Protein AF-A0A7V7C3T6-F1 (afdb_monomer)

Nearest PDB structures (foldseek):
  3c6f-assembly1_C  TM=5.819E-01  e=2.185E-06  Bacillus subtilis

Radius of gyration: 21.13 Å; Cα contacts (8 Å, |Δi|>4): 123; chains: 1; bounding box: 40×40×58 Å

Sequence (118 aa):
LSEVRFAILEANGEISVFKKSEFPSEAP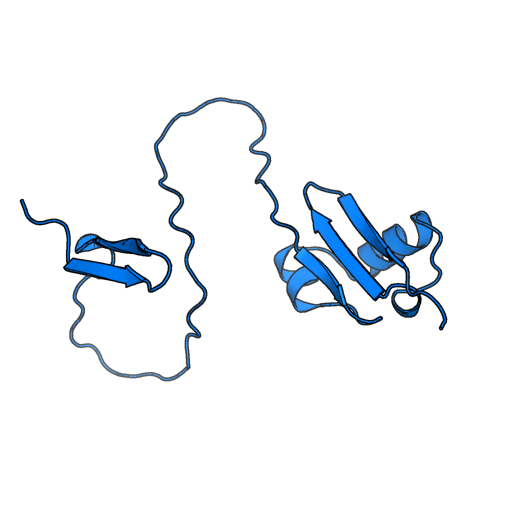SKSNSASKTISPVTNTRTSQLKEQGQDKQEIFPFPLVVSGKINKRNLKILNLTEDWLLKEIRKAGYQSEKDIYYANYENGKLFIVETCDI

Mean predicted aligned error: 16.28 Å

Secondary structure (DSSP, 8-state):
---EEEEEE-TTS-EEEEEGGGS-----------------------------S--------EEEEETTEE-HHHHHHTT--HHHHHHHHHHTT-SSGGGEEEEEEETTEEEEEEPPP-

Foldseek 3Di:
DDQFPDWDQDPVRDIDTDGPVVDDDDDDDDDDDDDDPDDDDDPDDPDDDDDDDDPLPFPDWQKQAAQLDGDVVSCVVVVHDPVNVCVLCVVVPHNGSNQFNTWTDTSNDIDTDGDDDD

Solvent-accessible surface area (backbone atoms only — not comparable to full-atom values): 7866 Å² total; per-residue (Å²): 134,86,55,69,68,46,73,46,79,44,98,88,74,50,75,51,75,43,47,49,81,82,55,76,88,82,86,86,83,82,87,84,91,76,90,78,77,88,69,89,79,79,86,74,80,88,72,92,72,94,73,94,70,82,86,72,69,83,45,70,74,40,60,41,30,53,74,33,38,74,36,65,68,50,30,57,75,68,72,47,53,72,68,58,52,54,52,54,41,43,75,73,73,38,92,52,63,66,59,26,35,33,25,33,39,36,79,92,41,82,47,79,41,72,51,76,89,128

Structure (mmCIF, N/CA/C/O backbone):
data_AF-A0A7V7C3T6-F1
#
_entry.id   AF-A0A7V7C3T6-F1
#
loop_
_atom_site.group_PDB
_atom_site.id
_atom_site.type_symbol
_atom_site.label_atom_id
_atom_site.label_alt_id
_atom_site.label_comp_id
_atom_site.label_asym_id
_atom_site.label_entity_id
_atom_site.label_seq_id
_atom_site.pdbx_PDB_ins_code
_atom_site.Cartn_x
_atom_site.Cartn_y
_atom_site.Cartn_z
_atom_site.occupancy
_atom_site.B_iso_or_equiv
_atom_site.auth_seq_id
_atom_site.auth_comp_id
_atom_site.auth_asym_id
_atom_site.auth_atom_id
_atom_site.pdbx_PDB_model_num
ATOM 1 N N . LEU A 1 1 ? 0.922 32.200 34.092 1.00 45.66 1 LEU A N 1
ATOM 2 C CA . LEU A 1 1 ? 0.528 30.823 34.463 1.00 45.66 1 LEU A CA 1
ATOM 3 C C . LEU A 1 1 ? 1.312 29.854 33.593 1.00 45.66 1 LEU A C 1
ATOM 5 O O . LEU A 1 1 ? 1.288 29.982 32.377 1.00 45.66 1 LEU A O 1
ATOM 9 N N . SER A 1 2 ? 2.083 28.984 34.238 1.00 60.88 2 SER A N 1
ATOM 10 C CA . SER A 1 2 ? 3.083 28.091 33.649 1.00 60.88 2 SER A CA 1
ATOM 11 C C . SER A 1 2 ? 2.412 26.817 33.125 1.00 60.88 2 SER A C 1
ATOM 13 O O . SER A 1 2 ? 2.204 25.863 33.871 1.00 60.88 2 SER A O 1
ATOM 15 N N . GLU A 1 3 ? 2.014 26.823 31.853 1.00 67.25 3 GLU A N 1
ATOM 16 C CA . GLU A 1 3 ? 1.319 25.692 31.209 1.00 67.25 3 GLU A CA 1
ATOM 17 C C . GLU A 1 3 ? 2.272 24.648 30.606 1.00 67.25 3 GLU A C 1
ATOM 19 O O . GLU A 1 3 ? 1.850 23.556 30.216 1.00 67.25 3 GLU A O 1
ATOM 24 N N . VAL A 1 4 ? 3.564 24.971 30.552 1.00 77.88 4 VAL A N 1
ATOM 25 C CA . VAL A 1 4 ? 4.608 24.098 30.018 1.00 77.88 4 VAL A CA 1
ATOM 26 C C . VAL A 1 4 ? 5.106 23.179 31.122 1.00 77.88 4 VAL A C 1
ATOM 28 O O . VAL A 1 4 ? 5.550 23.644 32.172 1.00 77.88 4 VAL A O 1
ATOM 31 N N . ARG A 1 5 ? 5.029 21.868 30.882 1.00 78.56 5 ARG A N 1
ATOM 32 C CA . ARG A 1 5 ? 5.622 20.866 31.773 1.00 78.56 5 ARG A CA 1
ATOM 33 C C . ARG A 1 5 ? 7.021 20.489 31.302 1.00 78.56 5 ARG A C 1
ATOM 35 O O . ARG A 1 5 ? 7.929 20.426 32.123 1.00 78.56 5 ARG A O 1
ATOM 42 N N . PHE A 1 6 ? 7.181 20.279 29.996 1.00 81.38 6 PHE A N 1
ATOM 43 C CA . PHE A 1 6 ? 8.463 19.971 29.371 1.00 81.38 6 PHE A CA 1
ATOM 44 C C . PHE A 1 6 ? 8.608 20.722 28.049 1.00 81.38 6 PHE A C 1
ATOM 46 O O . PHE A 1 6 ? 7.629 20.918 27.328 1.00 81.38 6 PHE A O 1
ATOM 53 N N . ALA A 1 7 ? 9.838 21.103 27.731 1.00 86.19 7 ALA A N 1
ATOM 54 C CA . ALA A 1 7 ? 10.241 21.552 26.409 1.00 86.19 7 ALA A CA 1
ATOM 55 C C . ALA A 1 7 ? 11.533 20.814 26.045 1.00 86.19 7 ALA A C 1
ATOM 57 O O . ALA A 1 7 ? 12.453 20.753 26.862 1.00 86.19 7 ALA A O 1
ATOM 58 N N . ILE A 1 8 ? 11.573 20.217 24.858 1.00 90.19 8 ILE A N 1
ATOM 59 C CA . ILE A 1 8 ? 12.717 19.468 24.336 1.00 90.19 8 ILE A CA 1
ATOM 60 C C . ILE A 1 8 ? 13.249 20.238 23.134 1.00 90.19 8 ILE A C 1
ATOM 62 O O . ILE A 1 8 ? 12.486 20.512 22.216 1.00 90.19 8 ILE A O 1
ATOM 66 N N . LEU A 1 9 ? 14.535 20.589 23.154 1.00 91.56 9 LEU A N 1
ATOM 67 C CA . LEU A 1 9 ? 15.242 21.137 21.999 1.00 91.56 9 LEU A CA 1
ATOM 68 C C . LEU A 1 9 ? 15.946 19.988 21.276 1.00 91.56 9 LEU A C 1
ATOM 70 O O . LEU A 1 9 ? 16.763 19.285 21.874 1.00 91.56 9 LEU A O 1
ATOM 74 N N . GLU A 1 10 ? 15.611 19.793 20.010 1.00 88.25 10 GLU A N 1
ATOM 75 C CA . GLU A 1 10 ? 16.170 18.745 19.166 1.00 88.25 10 GLU A CA 1
ATOM 76 C C . GLU A 1 10 ? 17.455 19.225 18.471 1.00 88.25 10 GLU A C 1
ATOM 78 O O . GLU A 1 10 ? 17.704 20.421 18.319 1.00 88.25 10 GLU A O 1
ATOM 83 N N . ALA A 1 11 ? 18.312 18.288 18.049 1.00 84.44 11 ALA A N 1
ATOM 84 C CA . ALA A 1 11 ? 19.614 18.611 17.450 1.00 84.44 11 ALA A CA 1
ATOM 85 C C . ALA A 1 11 ? 19.505 19.348 16.099 1.00 84.44 11 ALA A C 1
ATOM 87 O O . ALA A 1 11 ? 20.463 19.982 15.663 1.00 84.44 11 ALA A O 1
ATOM 88 N N . ASN A 1 12 ? 18.339 19.279 15.452 1.00 81.94 12 ASN A N 1
ATOM 89 C CA . ASN A 1 12 ? 18.005 20.029 14.240 1.00 81.94 12 ASN A CA 1
ATOM 90 C C . ASN A 1 12 ? 17.573 21.486 14.524 1.00 81.94 12 ASN A C 1
ATOM 92 O O . ASN A 1 12 ? 17.328 22.235 13.581 1.00 81.94 12 ASN A O 1
ATOM 96 N N . GLY A 1 13 ? 17.491 21.895 15.796 1.00 87.19 13 GLY A N 1
ATOM 97 C CA . GLY A 1 13 ? 17.090 23.239 16.216 1.00 87.19 13 GLY A CA 1
ATOM 98 C C . GLY A 1 13 ? 15.587 23.426 16.448 1.00 87.19 13 GLY A C 1
ATOM 99 O O . GLY A 1 13 ? 15.169 24.540 16.766 1.00 87.19 13 GLY A O 1
ATOM 100 N N . GLU A 1 14 ? 14.772 22.377 16.319 1.00 91.25 14 GLU A N 1
ATOM 101 C CA . GLU A 1 14 ? 13.333 22.428 16.597 1.00 91.25 14 GLU A CA 1
ATOM 102 C C . GLU A 1 14 ? 13.032 22.270 18.094 1.00 91.25 14 GLU A C 1
ATOM 104 O O . GLU A 1 14 ? 13.790 21.643 18.836 1.00 91.25 14 GLU A O 1
ATOM 109 N N . ILE A 1 15 ? 11.910 22.838 18.552 1.00 87.81 15 ILE A N 1
ATOM 110 C CA . ILE A 1 15 ? 11.471 22.740 19.948 1.00 87.81 15 ILE A CA 1
ATOM 111 C C . ILE A 1 15 ? 10.103 22.060 20.068 1.00 87.81 15 ILE A C 1
ATOM 113 O O . ILE A 1 15 ? 9.094 22.542 19.555 1.00 87.81 15 ILE A O 1
ATOM 117 N N . SER A 1 16 ? 10.066 20.962 20.8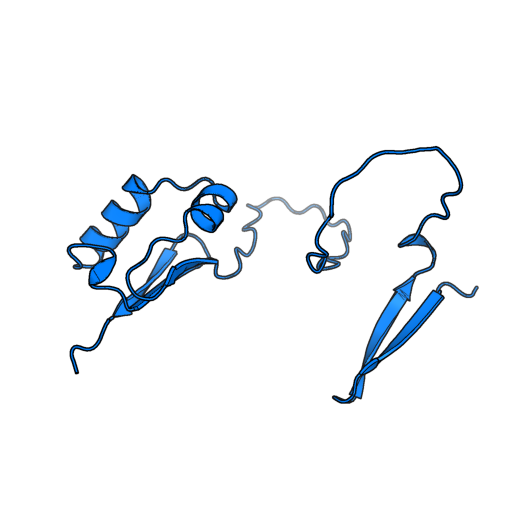18 1.00 84.50 16 SER A N 1
ATOM 118 C CA . SER A 1 16 ? 8.863 20.189 21.131 1.00 84.50 16 SER A CA 1
ATOM 119 C C . SER A 1 16 ? 8.365 20.545 22.537 1.00 84.50 16 SER A C 1
ATOM 121 O O . SER A 1 16 ? 9.084 20.365 23.521 1.00 84.50 16 SER A O 1
ATOM 123 N N . VAL A 1 17 ? 7.138 21.069 22.660 1.00 83.56 17 VAL A N 1
ATOM 124 C CA . VAL A 1 17 ? 6.568 21.560 23.933 1.00 83.56 17 VAL A CA 1
ATOM 125 C C . VAL A 1 17 ? 5.394 20.694 24.376 1.00 83.56 17 VAL A C 1
ATOM 127 O O . VAL A 1 17 ? 4.398 20.587 23.667 1.00 83.56 17 VAL A O 1
ATOM 130 N N . PHE A 1 18 ? 5.478 20.159 25.592 1.00 81.75 18 PHE A N 1
ATOM 131 C CA . PHE A 1 18 ? 4.457 19.306 26.195 1.00 81.75 18 PHE A CA 1
ATOM 132 C C . PHE A 1 18 ? 3.746 20.034 27.334 1.00 81.75 18 PHE A C 1
ATOM 134 O O . PHE A 1 18 ? 4.373 20.510 28.297 1.00 81.75 18 PHE A O 1
ATOM 141 N N . LYS A 1 19 ? 2.418 20.117 27.244 1.00 82.94 19 LYS A N 1
ATOM 142 C CA . LYS A 1 19 ? 1.609 20.849 28.225 1.00 82.94 19 LYS A CA 1
ATOM 143 C C . LYS A 1 19 ? 1.276 19.988 29.433 1.00 82.94 19 LYS A C 1
ATOM 145 O O . LYS A 1 19 ? 1.090 18.778 29.338 1.00 82.94 19 LYS A O 1
ATOM 150 N N . LYS A 1 20 ? 1.125 20.622 30.597 1.00 75.12 20 LYS A N 1
ATOM 151 C CA . LYS A 1 20 ? 0.784 19.914 31.845 1.00 75.12 20 LYS A CA 1
ATOM 152 C C . LYS A 1 20 ? -0.529 19.113 31.750 1.00 75.12 20 LYS A C 1
ATOM 154 O O . LYS A 1 20 ? -0.623 18.062 32.373 1.00 75.12 20 LYS A O 1
ATOM 159 N N . SER A 1 21 ? -1.506 19.571 30.964 1.00 72.19 21 SER A N 1
ATOM 160 C CA . SER A 1 21 ? -2.802 18.903 30.759 1.00 72.19 21 SER A CA 1
ATOM 161 C C . SER A 1 21 ? -2.734 17.619 29.930 1.00 72.19 21 SER A C 1
ATOM 163 O O . SER A 1 21 ? -3.640 16.800 30.021 1.00 72.19 21 SER A O 1
ATOM 165 N N . GLU A 1 22 ? -1.682 17.429 29.130 1.00 67.44 22 GLU A N 1
ATOM 166 C CA . GLU A 1 22 ? -1.507 16.227 28.297 1.00 67.44 22 GLU A CA 1
ATOM 167 C C . GLU A 1 22 ? -1.137 14.994 29.136 1.00 67.44 22 GLU A C 1
ATOM 169 O O . GLU A 1 22 ? -1.209 13.866 28.660 1.00 67.44 22 GLU A O 1
ATOM 174 N N . PHE A 1 23 ? -0.788 15.203 30.409 1.00 65.44 23 PHE A N 1
ATOM 175 C CA . PHE A 1 23 ? -0.401 14.159 31.350 1.00 65.44 23 PHE A CA 1
ATOM 176 C C . PHE A 1 23 ? -1.172 14.328 32.666 1.00 65.44 23 PHE A C 1
ATOM 178 O O . PHE A 1 23 ? -0.608 14.857 33.635 1.00 65.44 23 PHE A O 1
ATOM 185 N N . PRO A 1 24 ? -2.452 13.914 32.727 1.00 53.62 24 PRO A N 1
ATOM 186 C CA . PRO A 1 24 ? 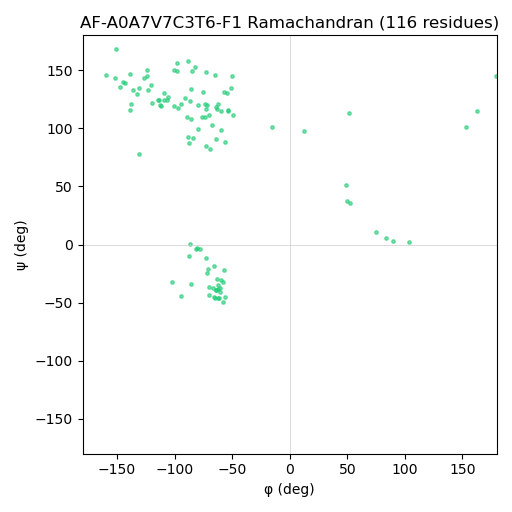-3.171 13.848 33.992 1.00 53.62 24 PRO A CA 1
ATOM 187 C C . PRO A 1 24 ? -2.405 12.941 34.969 1.00 53.62 24 PRO A C 1
ATOM 189 O O . PRO A 1 24 ? -1.932 11.863 34.617 1.00 53.62 24 PRO A O 1
ATOM 192 N N . SER A 1 25 ? -2.200 13.427 36.192 1.00 54.75 25 SER A N 1
ATOM 193 C CA . SER A 1 25 ? -1.469 12.717 37.239 1.00 54.75 25 SER A CA 1
ATOM 194 C C . SER A 1 25 ? -2.315 11.570 37.789 1.00 54.75 25 SER A C 1
ATOM 196 O O . SER A 1 25 ? -3.278 11.825 38.509 1.00 54.75 25 SER A O 1
ATOM 198 N N . GLU A 1 26 ? -1.944 10.325 37.503 1.00 55.19 26 GLU A N 1
ATOM 199 C CA . GLU A 1 26 ? -2.504 9.147 38.170 1.00 55.19 26 GLU A CA 1
ATOM 200 C C . GLU A 1 26 ? -1.499 8.558 39.167 1.00 55.1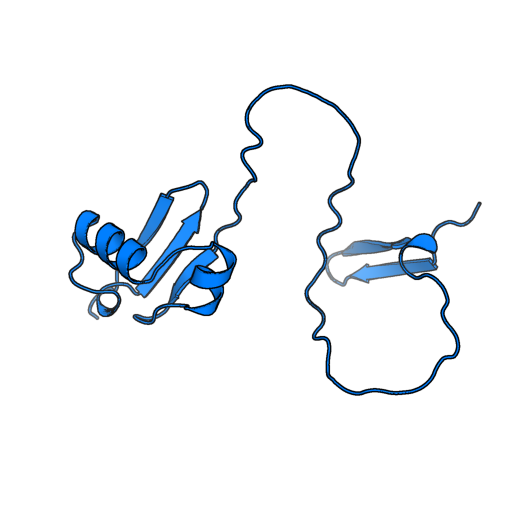9 26 GLU A C 1
ATOM 202 O O . GLU A 1 26 ? -0.368 8.238 38.801 1.00 55.19 26 GLU A O 1
ATOM 207 N N . ALA A 1 27 ? -1.930 8.368 40.418 1.00 51.06 27 ALA A N 1
ATOM 208 C CA . ALA A 1 27 ? -1.443 7.300 41.292 1.00 51.06 27 ALA A CA 1
ATOM 209 C C . ALA A 1 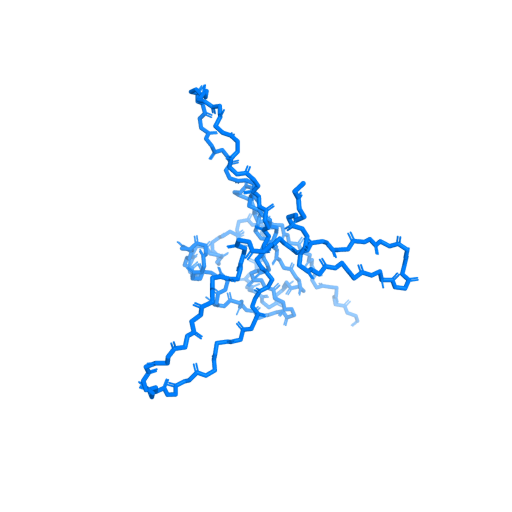27 ? -2.452 7.026 42.432 1.00 51.06 27 ALA A C 1
ATOM 211 O O . ALA A 1 27 ? -3.002 7.988 42.970 1.00 51.06 27 ALA A O 1
ATOM 212 N N . PRO A 1 28 ? -2.622 5.777 42.918 1.00 48.22 28 PRO A N 1
ATOM 213 C CA . PRO A 1 28 ? -2.346 4.486 42.286 1.00 48.22 28 PRO A CA 1
ATOM 214 C C . PRO A 1 28 ? -3.597 3.579 42.259 1.00 48.22 28 PRO A C 1
ATOM 216 O O . PRO A 1 28 ? -4.378 3.524 43.208 1.00 48.22 28 PRO A O 1
ATOM 219 N N . SER A 1 29 ? -3.767 2.774 41.213 1.00 42.00 29 SER A N 1
ATOM 220 C CA . SER A 1 29 ? -4.606 1.571 41.275 1.00 42.00 29 SER A CA 1
ATOM 221 C C . SER A 1 29 ? -3.980 0.460 40.439 1.00 42.00 29 SER A C 1
ATOM 223 O O . SER A 1 29 ? -3.342 0.691 39.419 1.00 42.00 29 SER A O 1
ATOM 225 N N . LYS A 1 30 ? -4.048 -0.739 41.002 1.00 42.09 30 LYS A N 1
ATOM 226 C CA . LYS A 1 30 ? -3.171 -1.887 40.775 1.00 42.09 30 LYS A CA 1
ATOM 227 C C . LYS A 1 30 ? -3.403 -2.566 39.413 1.00 42.09 30 LYS A C 1
ATOM 229 O O . LYS A 1 30 ? -4.535 -2.654 38.963 1.00 42.09 30 LYS A O 1
ATOM 234 N N . SER A 1 31 ? -2.314 -3.127 38.866 1.00 39.34 31 SER A N 1
ATOM 235 C CA . SER A 1 31 ? -2.224 -4.335 38.015 1.00 39.34 31 SER A CA 1
ATOM 236 C C . SER A 1 31 ? -3.129 -4.446 36.773 1.00 39.34 31 SER A C 1
ATOM 238 O O . SER A 1 31 ? -4.320 -4.709 36.898 1.00 39.34 31 SER A O 1
ATOM 240 N N . ASN A 1 32 ? -2.540 -4.419 35.567 1.00 39.84 32 ASN A N 1
ATOM 241 C CA . ASN A 1 32 ? -2.321 -5.624 34.741 1.00 39.84 32 ASN A CA 1
ATOM 242 C C . ASN A 1 32 ? -1.652 -5.309 33.386 1.00 39.84 32 ASN A C 1
ATOM 244 O O . ASN A 1 32 ? -1.865 -4.270 32.770 1.00 39.84 32 ASN A O 1
ATOM 248 N N . SER A 1 33 ? -0.813 -6.256 32.975 1.00 43.50 33 SER A N 1
ATOM 249 C CA . SER A 1 33 ? 0.073 -6.329 31.814 1.00 43.50 33 SER A CA 1
ATOM 250 C C . SER A 1 33 ? -0.558 -6.023 30.450 1.00 43.50 33 SER A C 1
ATOM 252 O O . SER A 1 33 ? -1.578 -6.608 30.106 1.00 43.50 33 SER A O 1
ATOM 254 N N . ALA A 1 34 ? 0.129 -5.217 29.632 1.00 38.94 34 ALA A N 1
ATOM 255 C CA . ALA A 1 34 ? 0.590 -5.559 28.275 1.00 38.94 34 ALA A CA 1
ATOM 256 C C . ALA A 1 34 ? 0.952 -4.277 27.504 1.00 38.94 34 ALA A C 1
ATOM 258 O O . ALA A 1 34 ? 0.110 -3.430 27.219 1.00 38.94 34 ALA A O 1
ATOM 259 N N . SER A 1 35 ? 2.239 -4.164 27.191 1.00 44.09 35 SER A N 1
ATOM 260 C CA . SER A 1 35 ? 2.926 -3.216 26.312 1.00 44.09 35 SER A CA 1
ATOM 261 C C . SER A 1 35 ? 2.038 -2.417 25.348 1.00 44.09 35 SER A C 1
ATOM 263 O O . SER A 1 35 ? 1.672 -2.885 24.272 1.00 44.09 35 SER A O 1
ATOM 265 N N . LYS A 1 36 ? 1.760 -1.160 25.702 1.00 43.28 36 LYS A N 1
ATOM 266 C CA . LYS A 1 36 ? 1.205 -0.158 24.788 1.00 43.28 36 LYS A CA 1
ATOM 267 C C . LYS A 1 36 ? 2.381 0.537 24.103 1.00 43.28 36 LYS A C 1
ATOM 269 O O . LYS A 1 36 ? 2.985 1.449 24.660 1.00 43.28 36 LYS A O 1
ATOM 274 N N . THR A 1 37 ? 2.767 0.029 22.935 1.00 34.28 37 THR A N 1
ATOM 275 C CA . THR A 1 37 ? 3.769 0.654 22.064 1.00 34.28 37 THR A CA 1
ATOM 276 C C . THR A 1 37 ? 3.356 2.096 21.770 1.00 34.28 37 THR A C 1
ATOM 278 O O . THR A 1 37 ? 2.211 2.362 21.409 1.00 34.28 37 THR A O 1
ATOM 281 N N . ILE A 1 38 ? 4.297 3.017 21.955 1.00 49.06 38 ILE A N 1
ATOM 282 C CA . ILE A 1 38 ? 4.146 4.451 21.717 1.00 49.06 38 ILE A CA 1
ATOM 283 C C . ILE A 1 38 ? 3.990 4.656 20.204 1.00 49.06 38 ILE A C 1
ATOM 285 O O . ILE A 1 38 ? 4.955 4.548 19.454 1.00 49.06 38 ILE A O 1
ATOM 289 N N . SER A 1 39 ? 2.765 4.897 19.743 1.00 43.19 39 SER A N 1
ATOM 290 C CA . SER A 1 39 ? 2.515 5.510 18.435 1.00 43.19 39 SER A CA 1
ATOM 291 C C . SER A 1 39 ? 2.566 7.030 18.616 1.00 43.19 39 SER A C 1
ATOM 293 O O . SER A 1 39 ? 1.971 7.514 19.583 1.00 43.19 39 SER A O 1
ATOM 295 N N . PRO A 1 40 ? 3.255 7.795 17.750 1.00 43.78 40 PRO A N 1
ATOM 296 C CA . PRO A 1 40 ? 3.234 9.248 17.847 1.00 43.78 40 PRO A CA 1
ATOM 297 C C . PRO A 1 40 ? 1.801 9.744 17.615 1.00 43.78 40 PRO A C 1
ATOM 299 O O . PRO A 1 40 ? 1.208 9.522 16.561 1.00 43.78 40 PRO A O 1
ATOM 302 N N . VAL A 1 41 ? 1.233 10.366 18.647 1.00 43.88 41 VAL A N 1
ATOM 303 C CA . VAL A 1 41 ? -0.030 11.103 18.593 1.00 43.88 41 VAL A CA 1
ATOM 304 C C . VAL A 1 41 ? 0.261 12.435 17.907 1.00 43.88 41 VAL A C 1
ATOM 306 O O . VAL A 1 41 ? 0.942 13.292 18.463 1.00 43.88 41 VAL A O 1
ATOM 309 N N . THR A 1 42 ? -0.232 12.606 16.683 1.00 43.06 42 THR A N 1
ATOM 310 C CA . THR A 1 42 ? -0.288 13.915 16.028 1.00 43.06 42 THR A CA 1
ATOM 311 C C . THR A 1 42 ? -1.337 14.762 16.746 1.00 43.06 42 THR A C 1
ATOM 313 O O . THR A 1 42 ? -2.533 14.480 16.679 1.00 43.06 42 THR A O 1
ATOM 316 N N . ASN A 1 43 ? -0.893 15.802 17.452 1.00 47.34 43 ASN A N 1
ATOM 317 C CA . ASN A 1 43 ? -1.769 16.793 18.071 1.00 47.34 43 ASN A CA 1
ATOM 318 C C . ASN A 1 43 ? -2.374 17.708 16.993 1.00 47.34 43 ASN A C 1
ATOM 320 O O . ASN A 1 43 ? -1.872 18.808 16.761 1.00 47.34 43 ASN A O 1
ATOM 324 N N . THR A 1 44 ? -3.476 17.308 16.359 1.00 34.53 44 THR A N 1
ATOM 325 C CA . THR A 1 44 ? -4.290 18.258 15.587 1.00 34.53 44 THR A CA 1
ATOM 326 C C . THR A 1 44 ? -5.265 18.941 16.539 1.00 34.53 44 THR A C 1
ATOM 328 O O . THR A 1 44 ? -6.208 18.329 17.039 1.00 34.53 44 THR A O 1
ATOM 331 N N . ARG A 1 45 ? -5.010 20.222 16.832 1.00 50.44 45 ARG A N 1
ATOM 332 C CA . ARG A 1 45 ? -5.910 21.080 17.611 1.00 50.44 45 ARG A CA 1
ATOM 333 C C . ARG A 1 45 ? -7.301 21.057 16.986 1.00 50.44 45 ARG A C 1
ATOM 335 O O . ARG A 1 45 ? -7.505 21.572 15.893 1.00 50.44 45 ARG A O 1
ATOM 342 N N . THR A 1 46 ? -8.267 20.532 17.725 1.00 47.06 46 THR A N 1
ATOM 343 C CA . THR A 1 46 ? -9.691 20.755 17.485 1.00 47.06 46 THR A CA 1
ATOM 344 C C . THR A 1 46 ? -10.012 22.215 17.824 1.00 47.06 46 THR A C 1
ATOM 346 O O . THR A 1 46 ? -10.443 22.530 18.931 1.00 47.06 46 THR A O 1
ATOM 349 N N . SER A 1 47 ? -9.758 23.141 16.899 1.00 46.66 47 SER A N 1
ATOM 350 C CA . SER A 1 47 ? -10.404 24.455 16.922 1.00 46.66 47 SER A CA 1
ATOM 351 C C . SER A 1 47 ? -11.696 24.349 16.131 1.00 46.66 47 SER A C 1
ATOM 353 O O . SER A 1 47 ? -11.700 24.165 14.919 1.00 46.66 47 SER A O 1
ATOM 355 N N . GLN A 1 48 ? -12.786 24.422 16.878 1.00 49.66 48 GLN A N 1
ATOM 356 C CA . GLN A 1 48 ? -14.155 24.499 16.410 1.00 49.66 48 GLN A CA 1
ATOM 357 C C . GLN A 1 48 ? -14.296 25.583 15.331 1.00 49.66 48 GLN A C 1
ATOM 359 O O . GLN A 1 48 ? -14.228 26.767 15.642 1.00 49.66 48 GLN A O 1
ATOM 364 N N . LEU A 1 49 ? -14.555 25.172 14.092 1.00 49.25 49 LEU A N 1
ATOM 365 C CA . LEU A 1 49 ? -15.319 25.935 13.111 1.00 49.25 49 LEU A CA 1
ATOM 366 C C . LEU A 1 49 ? -16.227 24.927 12.403 1.00 49.25 49 LEU A C 1
ATOM 368 O O . LEU A 1 49 ? -15.762 23.969 11.795 1.00 49.25 49 LEU A O 1
ATOM 372 N N . LYS A 1 50 ? -17.539 25.097 12.571 1.00 41.88 50 LYS A N 1
ATOM 373 C CA . LYS A 1 50 ? -18.543 24.404 11.765 1.00 41.88 50 LYS A CA 1
ATOM 374 C C . LYS A 1 50 ? -18.518 25.032 10.378 1.00 41.88 50 LYS A C 1
ATOM 376 O O . LYS A 1 50 ? -18.930 26.180 10.278 1.00 41.88 50 LYS A O 1
ATOM 381 N N . GLU A 1 51 ? -18.174 24.276 9.343 1.00 42.97 51 GLU A N 1
ATOM 382 C CA . GLU A 1 51 ? -18.627 24.564 7.980 1.00 42.97 51 GLU A CA 1
ATOM 383 C C . GLU A 1 51 ? -19.084 23.271 7.294 1.00 42.97 51 GLU A C 1
ATOM 385 O O . GLU A 1 51 ? -18.472 22.213 7.411 1.00 42.97 51 GLU A O 1
ATOM 390 N N . GLN A 1 52 ? -20.255 23.347 6.664 1.00 46.34 52 GLN A N 1
ATOM 391 C CA . GLN A 1 52 ? -20.886 22.266 5.918 1.00 46.34 52 GLN A CA 1
ATOM 392 C C . GLN A 1 52 ? -20.122 22.028 4.611 1.00 46.34 52 GLN A C 1
ATOM 394 O O . GLN A 1 52 ? -20.077 22.909 3.760 1.00 46.34 52 GLN A O 1
ATOM 399 N N . GLY A 1 53 ? -19.597 20.818 4.420 1.00 42.09 53 GLY A N 1
ATOM 400 C CA . GLY A 1 53 ? -19.030 20.377 3.146 1.00 42.09 53 GLY A CA 1
ATOM 401 C C . GLY A 1 53 ? -17.967 19.310 3.360 1.00 42.09 53 GLY A C 1
ATOM 402 O O . GLY A 1 53 ? -16.870 19.645 3.766 1.00 42.09 53 GLY A O 1
ATOM 403 N N . GLN A 1 54 ? -18.341 18.044 3.132 1.00 45.75 54 GLN A N 1
ATOM 404 C CA . GLN A 1 54 ? -17.508 16.829 3.119 1.00 45.75 54 GLN A CA 1
ATOM 405 C C . GLN A 1 54 ? -16.093 17.000 3.696 1.00 45.75 54 GLN A C 1
ATOM 407 O O . GLN A 1 54 ? -15.183 17.397 2.971 1.00 45.75 54 GLN A O 1
ATOM 412 N N . ASP A 1 55 ? -15.909 16.621 4.967 1.00 45.00 55 ASP A N 1
ATOM 413 C CA . ASP A 1 55 ? -14.589 16.378 5.554 1.00 45.00 55 ASP A CA 1
ATOM 414 C C . ASP A 1 55 ? -13.867 15.324 4.701 1.00 45.00 55 ASP A C 1
ATOM 416 O O . ASP A 1 55 ? -13.961 14.115 4.936 1.00 45.00 55 ASP A O 1
ATOM 420 N N . LYS A 1 56 ? -13.147 15.772 3.670 1.00 49.28 56 LYS A N 1
ATOM 421 C CA . LYS A 1 56 ? -12.047 15.010 3.100 1.00 49.28 56 LYS A CA 1
ATOM 422 C C . LYS A 1 56 ? -11.019 14.931 4.212 1.00 49.28 56 LYS A C 1
ATOM 424 O O . LYS A 1 56 ? -10.198 15.825 4.377 1.00 49.28 56 LYS A O 1
ATOM 429 N N . GLN A 1 57 ? -11.107 13.877 5.015 1.00 56.41 57 GLN A N 1
ATOM 430 C CA . GLN A 1 57 ? -9.980 13.481 5.836 1.00 56.41 57 GLN A CA 1
ATOM 431 C C . GLN A 1 57 ? -8.797 13.339 4.876 1.00 56.41 57 GLN A C 1
ATOM 433 O O . GLN A 1 57 ? -8.864 12.534 3.949 1.00 56.41 57 GLN A O 1
ATOM 438 N N . GLU A 1 58 ? -7.780 14.186 5.032 1.00 59.00 58 GLU A N 1
ATOM 439 C CA . GLU A 1 58 ? -6.507 14.058 4.326 1.00 59.00 58 GLU A CA 1
ATOM 440 C C . GLU A 1 58 ? -5.927 12.698 4.731 1.00 59.00 58 GLU A C 1
ATOM 442 O O . GLU A 1 58 ? -5.429 12.512 5.847 1.00 59.00 58 GLU A O 1
ATOM 447 N N . ILE A 1 59 ? -6.111 11.696 3.869 1.00 63.84 59 ILE A N 1
ATOM 448 C CA . ILE A 1 59 ? -5.616 10.346 4.121 1.00 63.84 59 ILE A CA 1
ATOM 449 C C . ILE A 1 59 ? -4.140 10.383 3.763 1.00 63.84 59 ILE A C 1
ATOM 451 O O . ILE A 1 59 ? -3.799 10.276 2.589 1.00 63.84 59 ILE A O 1
ATOM 455 N N . PHE A 1 60 ? -3.281 10.513 4.775 1.00 75.12 60 PHE A N 1
ATOM 456 C CA . PHE A 1 60 ? -1.839 10.351 4.607 1.00 75.12 60 PHE A CA 1
ATOM 457 C C . PHE A 1 60 ? -1.525 9.047 3.860 1.00 75.12 60 PHE A C 1
ATOM 459 O O . PHE A 1 60 ? -2.220 8.051 4.071 1.00 75.12 60 PHE A O 1
ATOM 466 N N . PRO A 1 61 ? -0.486 9.014 3.011 1.00 86.94 61 PRO A N 1
ATOM 467 C CA . PRO A 1 61 ? -0.198 7.857 2.178 1.00 86.94 61 PRO A CA 1
ATOM 468 C C . PRO A 1 61 ? 0.051 6.605 3.024 1.00 86.94 61 PRO A C 1
ATOM 470 O O . PRO A 1 61 ? 1.029 6.507 3.765 1.00 86.94 61 PRO A O 1
ATOM 473 N N . PHE A 1 62 ? -0.835 5.618 2.885 1.00 93.31 62 PHE A N 1
ATOM 474 C CA . PHE A 1 62 ? -0.720 4.324 3.553 1.00 93.31 62 PHE A CA 1
ATOM 475 C C . PHE A 1 62 ? -0.093 3.301 2.605 1.00 93.31 62 PHE A C 1
ATOM 477 O O . PHE A 1 62 ? -0.711 2.968 1.591 1.00 93.31 62 PHE A O 1
ATOM 484 N N . PRO A 1 63 ? 1.084 2.738 2.928 1.00 96.12 63 PRO A N 1
ATOM 485 C CA . PRO A 1 63 ? 1.678 1.674 2.128 1.00 96.12 63 PRO A CA 1
ATOM 486 C C . PRO A 1 63 ? 0.771 0.438 2.116 1.00 96.12 63 PRO A C 1
ATOM 488 O O . PRO A 1 63 ? 0.488 -0.132 3.174 1.00 96.12 63 PRO A O 1
ATOM 491 N N . LEU A 1 64 ? 0.330 0.009 0.937 1.00 97.50 64 LEU A N 1
ATOM 492 C CA . LEU A 1 64 ? -0.471 -1.200 0.742 1.00 97.50 64 LEU A CA 1
ATOM 493 C C . LEU A 1 64 ? 0.358 -2.368 0.211 1.00 97.50 64 LEU A C 1
ATOM 495 O O . LEU A 1 64 ? 0.079 -3.507 0.582 1.00 97.50 64 LEU A O 1
ATOM 499 N N . VAL A 1 65 ? 1.389 -2.097 -0.594 1.00 97.94 65 VAL A N 1
ATOM 500 C CA . VAL A 1 65 ? 2.332 -3.104 -1.103 1.00 97.94 65 VAL A CA 1
ATOM 501 C C . VAL A 1 65 ? 3.757 -2.621 -0.870 1.00 97.94 65 VAL A C 1
ATOM 503 O O . VAL A 1 65 ? 4.066 -1.461 -1.132 1.00 97.94 65 VAL A O 1
ATOM 506 N N . VAL A 1 66 ? 4.620 -3.504 -0.367 1.00 96.81 66 VAL A N 1
ATOM 507 C CA . VAL A 1 66 ? 6.055 -3.247 -0.181 1.00 96.81 66 VAL A CA 1
ATOM 508 C C . VAL A 1 66 ? 6.839 -4.482 -0.616 1.00 96.81 66 VAL A C 1
ATOM 510 O O . VAL A 1 66 ? 6.633 -5.567 -0.072 1.00 96.81 66 VAL A O 1
ATOM 513 N N . SER A 1 67 ? 7.725 -4.315 -1.596 1.00 94.12 67 SER A N 1
ATOM 514 C CA . SER A 1 67 ? 8.579 -5.357 -2.180 1.00 94.12 67 SER A CA 1
ATOM 515 C C . SER A 1 67 ? 7.797 -6.622 -2.555 1.00 94.12 67 SER A C 1
ATOM 517 O O . SER A 1 67 ? 8.124 -7.726 -2.111 1.00 94.12 67 SER A O 1
ATOM 519 N N . GLY A 1 68 ? 6.709 -6.455 -3.306 1.00 94.81 68 GLY A N 1
ATOM 520 C CA . GLY A 1 68 ? 5.870 -7.565 -3.747 1.00 94.81 68 GLY A CA 1
ATOM 521 C C . GLY A 1 68 ? 4.961 -8.185 -2.677 1.00 94.81 68 GLY A C 1
ATOM 522 O O . GLY A 1 68 ? 4.422 -9.270 -2.893 1.00 94.81 68 GLY A O 1
ATOM 523 N N . LYS A 1 69 ? 4.819 -7.567 -1.493 1.00 96.75 69 LYS A N 1
ATOM 524 C CA . LYS A 1 69 ? 4.024 -8.106 -0.372 1.00 96.75 69 LYS A CA 1
ATOM 525 C C . LYS A 1 69 ? 2.944 -7.135 0.091 1.00 96.75 69 LYS A C 1
ATOM 527 O O . LYS A 1 69 ? 3.223 -5.969 0.360 1.00 96.75 69 LYS A O 1
ATOM 532 N N . ILE A 1 70 ? 1.726 -7.644 0.276 1.00 98.00 70 ILE A N 1
ATOM 533 C CA . ILE A 1 70 ? 0.581 -6.866 0.769 1.00 98.00 70 ILE A CA 1
ATOM 534 C C . ILE A 1 70 ? 0.694 -6.601 2.277 1.00 98.00 70 ILE A C 1
ATOM 536 O O . ILE A 1 70 ? 0.861 -7.519 3.087 1.00 98.00 70 ILE A O 1
ATOM 540 N N . ASN A 1 71 ? 0.503 -5.343 2.676 1.00 97.31 71 ASN A N 1
ATOM 541 C CA . ASN A 1 71 ? 0.413 -4.934 4.072 1.00 97.31 71 ASN A CA 1
ATOM 542 C C . ASN A 1 71 ? -1.032 -5.044 4.593 1.00 97.31 71 ASN A C 1
ATOM 544 O O . ASN A 1 71 ? -1.805 -4.082 4.606 1.00 97.31 71 ASN A O 1
ATOM 548 N N . LYS A 1 72 ? -1.387 -6.234 5.089 1.00 96.31 72 LYS A N 1
ATOM 549 C CA . LYS A 1 72 ? -2.732 -6.541 5.620 1.00 96.31 72 LYS A CA 1
ATOM 550 C C . LYS A 1 72 ? -3.152 -5.650 6.793 1.00 96.31 72 LYS A C 1
ATOM 552 O O . LYS A 1 72 ? -4.336 -5.379 6.980 1.00 96.31 72 LYS A O 1
ATOM 557 N N . ARG A 1 73 ? -2.187 -5.190 7.600 1.00 94.50 73 ARG A N 1
ATOM 558 C CA . ARG A 1 73 ? -2.454 -4.288 8.729 1.00 94.50 73 ARG A CA 1
ATOM 559 C C . ARG A 1 73 ? -2.988 -2.950 8.223 1.00 94.50 73 ARG A C 1
ATOM 561 O O . ARG A 1 73 ? -3.988 -2.474 8.752 1.00 94.50 73 ARG A O 1
ATOM 568 N N . ASN A 1 74 ? -2.358 -2.384 7.198 1.00 94.75 74 ASN A N 1
ATOM 569 C CA . ASN A 1 74 ? -2.762 -1.097 6.634 1.00 94.75 74 ASN A CA 1
ATOM 570 C C . ASN A 1 74 ? -4.098 -1.192 5.891 1.00 94.75 74 ASN A C 1
ATOM 572 O O . ASN A 1 74 ? -4.936 -0.309 6.050 1.00 94.75 74 ASN A O 1
ATOM 576 N N . LEU A 1 75 ? -4.355 -2.305 5.193 1.00 94.75 75 LEU A N 1
ATOM 577 C CA . LEU A 1 75 ? -5.682 -2.589 4.629 1.00 94.75 75 LEU A CA 1
ATOM 578 C C . LEU A 1 75 ? -6.777 -2.564 5.704 1.00 94.75 75 LEU A C 1
ATOM 580 O O . LEU A 1 75 ? -7.802 -1.912 5.525 1.00 94.75 75 LEU A O 1
ATOM 584 N N . LYS A 1 76 ? -6.532 -3.200 6.857 1.00 94.06 76 LYS A N 1
ATOM 585 C CA . LYS A 1 76 ? -7.478 -3.202 7.981 1.00 94.06 76 LYS A CA 1
ATOM 586 C C . LYS A 1 76 ? -7.701 -1.806 8.571 1.00 94.06 76 LYS A C 1
ATOM 588 O O . LYS A 1 76 ? -8.829 -1.488 8.919 1.00 94.06 76 LYS A O 1
ATOM 593 N N . ILE A 1 77 ? -6.654 -0.985 8.685 1.00 89.69 77 ILE A N 1
ATOM 594 C CA . ILE A 1 77 ? -6.767 0.403 9.174 1.00 89.69 77 ILE A CA 1
ATOM 595 C C . ILE A 1 77 ? -7.656 1.237 8.242 1.00 89.69 77 ILE A C 1
ATOM 597 O O . ILE A 1 77 ? -8.453 2.042 8.712 1.00 89.69 77 ILE A O 1
ATOM 601 N N . LEU A 1 78 ? -7.552 1.004 6.933 1.00 90.12 78 LEU A N 1
ATOM 602 C CA . LEU A 1 78 ? -8.324 1.704 5.907 1.00 90.12 78 LEU A CA 1
ATOM 603 C C . LEU A 1 78 ? -9.699 1.082 5.623 1.00 90.12 78 LEU A C 1
ATOM 605 O O . LEU A 1 78 ? -10.418 1.582 4.761 1.00 90.12 78 LEU A O 1
ATOM 609 N N . ASN A 1 79 ? -10.068 -0.006 6.309 1.00 93.50 79 ASN A N 1
ATOM 610 C CA . ASN A 1 79 ? -11.256 -0.812 6.006 1.00 93.50 79 ASN A CA 1
ATOM 611 C C . ASN A 1 79 ? -11.335 -1.264 4.531 1.00 93.50 79 ASN A C 1
ATOM 613 O O . ASN A 1 79 ? -12.419 -1.363 3.955 1.00 93.50 79 ASN A O 1
ATOM 617 N N . LEU A 1 80 ? -10.185 -1.561 3.923 1.00 94.75 80 LEU A N 1
ATOM 618 C CA . LEU A 1 80 ? -10.072 -2.093 2.565 1.00 94.75 80 LEU A CA 1
ATOM 619 C C . LEU A 1 80 ? -9.844 -3.608 2.599 1.00 94.75 80 LEU A C 1
ATOM 621 O O . LEU A 1 80 ? -9.238 -4.147 3.527 1.00 94.75 80 LEU A O 1
ATOM 625 N N . THR A 1 81 ? -10.310 -4.305 1.565 1.00 97.62 81 THR A N 1
ATOM 626 C CA . THR A 1 81 ? -10.105 -5.750 1.409 1.00 97.62 81 THR A CA 1
ATOM 627 C C . THR A 1 81 ? -8.935 -6.046 0.471 1.00 97.62 81 THR A C 1
ATOM 629 O O . THR A 1 81 ? -8.595 -5.244 -0.398 1.00 97.62 81 THR A O 1
ATOM 632 N N . GLU A 1 82 ? -8.330 -7.230 0.613 1.00 96.75 82 GLU A N 1
ATOM 633 C CA . GLU A 1 82 ? -7.303 -7.702 -0.332 1.00 96.75 82 GLU A CA 1
ATOM 634 C C . GLU A 1 82 ? -7.865 -7.823 -1.757 1.00 96.75 82 GLU A C 1
ATOM 636 O O . GLU A 1 82 ? -7.200 -7.441 -2.711 1.00 96.75 82 GLU A O 1
ATOM 641 N N . ASP A 1 83 ? -9.119 -8.265 -1.903 1.00 97.81 83 ASP A N 1
ATOM 642 C CA . ASP A 1 83 ? -9.807 -8.340 -3.199 1.00 97.81 83 ASP A CA 1
ATOM 643 C C . ASP A 1 83 ? -9.945 -6.964 -3.875 1.00 97.81 83 ASP A C 1
ATOM 645 O O . ASP A 1 83 ? -9.711 -6.845 -5.077 1.00 97.81 83 ASP A O 1
ATOM 649 N N . TRP A 1 84 ? -10.263 -5.913 -3.109 1.00 97.31 84 TRP A N 1
ATOM 650 C CA . TRP A 1 84 ? -10.305 -4.546 -3.633 1.00 97.31 84 TRP A CA 1
ATOM 651 C C . TRP A 1 84 ? -8.934 -4.110 -4.162 1.00 97.31 84 TRP A C 1
ATOM 653 O O . TRP A 1 84 ? -8.838 -3.606 -5.281 1.00 97.31 84 TRP A O 1
ATOM 663 N N . LEU A 1 85 ? -7.868 -4.368 -3.397 1.00 97.75 85 LEU A N 1
ATOM 664 C CA . LEU A 1 85 ? -6.506 -4.010 -3.794 1.00 97.75 85 LEU A CA 1
ATOM 665 C C . LEU A 1 85 ? -6.096 -4.739 -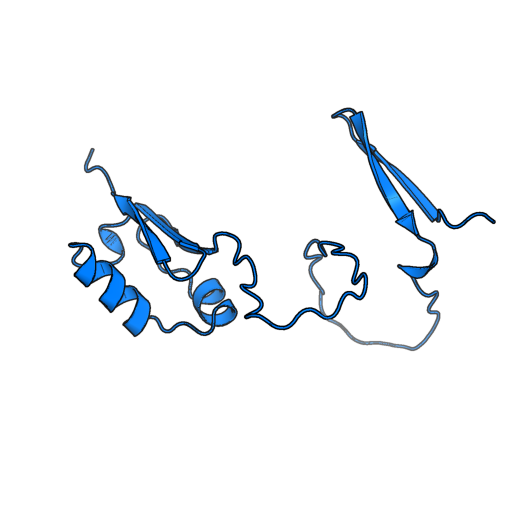5.080 1.00 97.75 85 LEU A C 1
ATOM 667 O O . LEU A 1 85 ? -5.599 -4.109 -6.008 1.00 97.75 85 LEU A O 1
ATOM 671 N N . LEU A 1 86 ? -6.353 -6.047 -5.167 1.00 97.44 86 LEU A N 1
ATOM 672 C CA . LEU A 1 86 ? -6.039 -6.846 -6.356 1.00 97.44 86 LEU A CA 1
ATOM 673 C C . LEU A 1 86 ? -6.808 -6.372 -7.599 1.00 97.44 86 LEU A C 1
ATOM 675 O O . LEU A 1 86 ? -6.269 -6.406 -8.705 1.00 97.44 86 LEU A O 1
ATOM 679 N N . LYS A 1 87 ? -8.051 -5.904 -7.439 1.00 97.62 87 LYS A N 1
ATOM 680 C CA . LYS A 1 87 ? -8.826 -5.306 -8.538 1.00 97.62 87 LYS A CA 1
ATOM 681 C C . LYS A 1 87 ? -8.209 -3.999 -9.029 1.00 97.62 87 LYS A C 1
ATOM 683 O O . LYS A 1 87 ? -8.077 -3.828 -10.240 1.00 97.62 87 LYS A O 1
ATOM 688 N N . GLU A 1 88 ? -7.803 -3.112 -8.123 1.00 97.19 88 GLU A N 1
ATOM 689 C CA . GLU A 1 88 ? -7.154 -1.849 -8.502 1.00 97.19 88 GLU A CA 1
ATOM 690 C C . GLU A 1 88 ? -5.774 -2.079 -9.142 1.00 97.19 88 GLU A C 1
ATOM 692 O O . GLU A 1 88 ? -5.453 -1.434 -10.138 1.00 97.19 88 GLU A O 1
ATOM 697 N N . ILE A 1 89 ? -5.006 -3.060 -8.656 1.00 96.50 89 ILE A N 1
ATOM 698 C CA . ILE A 1 89 ? -3.739 -3.509 -9.262 1.00 96.50 89 ILE A CA 1
ATOM 699 C C . ILE A 1 89 ? -3.954 -3.964 -10.715 1.00 96.50 89 ILE A C 1
ATOM 701 O O . ILE A 1 89 ? -3.271 -3.488 -11.622 1.00 96.50 89 ILE A O 1
ATOM 705 N N . ARG A 1 90 ? -4.957 -4.817 -10.962 1.00 96.75 90 ARG A N 1
ATOM 706 C CA . ARG A 1 90 ? -5.294 -5.290 -12.320 1.00 96.75 90 ARG A CA 1
ATOM 707 C C . ARG A 1 90 ? -5.769 -4.178 -13.235 1.00 96.75 90 ARG A C 1
ATOM 709 O O . ARG A 1 90 ? -5.408 -4.141 -14.407 1.00 96.75 90 ARG A O 1
ATOM 716 N N . LYS A 1 91 ? -6.564 -3.253 -12.703 1.00 96.69 91 LYS A N 1
ATOM 717 C CA . LYS A 1 91 ? -7.032 -2.074 -13.436 1.00 96.69 91 LYS A CA 1
ATOM 718 C C . LYS A 1 91 ? -5.877 -1.157 -13.852 1.00 96.69 91 LYS A C 1
ATOM 720 O O . LYS A 1 91 ? -5.980 -0.507 -14.887 1.00 96.69 91 LYS A O 1
ATOM 725 N N . ALA A 1 92 ? -4.796 -1.128 -13.074 1.00 94.31 92 ALA A N 1
ATOM 726 C CA . ALA A 1 92 ? -3.576 -0.395 -13.396 1.00 94.31 92 ALA A CA 1
ATOM 727 C C . ALA A 1 92 ? -2.632 -1.138 -14.367 1.00 94.31 92 ALA A C 1
ATOM 729 O O . ALA A 1 92 ? -1.639 -0.554 -14.784 1.00 94.31 92 ALA A O 1
ATOM 730 N N . GLY A 1 93 ? -2.949 -2.379 -14.761 1.00 95.75 93 GLY A N 1
ATOM 731 C CA . GLY A 1 93 ? -2.203 -3.145 -15.768 1.00 95.75 93 GLY A CA 1
ATOM 732 C C . GLY A 1 93 ? -1.280 -4.239 -15.222 1.00 95.75 93 GLY A C 1
ATOM 733 O O . GLY A 1 93 ? -0.630 -4.917 -16.012 1.00 95.75 93 GLY A O 1
ATOM 734 N N . TYR A 1 94 ? -1.245 -4.455 -13.905 1.00 95.44 94 TYR A N 1
ATOM 735 C CA . TYR A 1 94 ? -0.394 -5.466 -13.264 1.00 95.44 94 TYR A CA 1
ATOM 736 C C . TYR A 1 94 ? -1.172 -6.748 -12.967 1.00 95.44 94 TYR A C 1
ATOM 738 O O . TYR A 1 94 ? -2.370 -6.711 -12.682 1.00 95.44 94 TYR A O 1
ATOM 746 N N . GLN A 1 95 ? -0.506 -7.902 -12.981 1.00 93.88 95 GLN A N 1
ATOM 747 C CA . GLN A 1 95 ? -1.188 -9.186 -12.792 1.00 93.88 95 GLN A CA 1
ATOM 748 C C . GLN A 1 95 ? -1.342 -9.541 -11.315 1.00 93.88 95 GLN A C 1
ATOM 750 O O . GLN A 1 95 ? -2.342 -10.154 -10.914 1.00 93.88 95 GLN A O 1
ATOM 755 N N . SER A 1 96 ? -0.360 -9.153 -10.506 1.00 95.06 96 SER A N 1
ATOM 756 C CA . SER A 1 96 ? -0.332 -9.430 -9.076 1.00 95.06 96 SER A CA 1
ATOM 757 C C . SER A 1 96 ? 0.428 -8.362 -8.297 1.00 95.06 96 SER A C 1
ATOM 759 O O . SER A 1 96 ? 1.162 -7.548 -8.850 1.00 95.06 96 SER A O 1
ATOM 761 N N . GLU A 1 97 ? 0.303 -8.409 -6.976 1.00 94.94 97 GLU A N 1
ATOM 762 C CA . GLU A 1 97 ? 1.113 -7.619 -6.055 1.00 94.94 97 GLU A CA 1
ATOM 763 C C . GLU A 1 97 ? 2.620 -7.845 -6.227 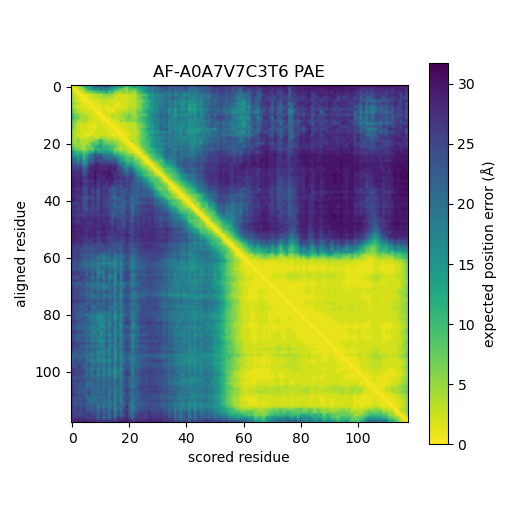1.00 94.94 97 GLU A C 1
ATOM 765 O O . GLU A 1 97 ? 3.391 -6.983 -5.825 1.00 94.94 97 GLU A O 1
ATOM 770 N N . LYS A 1 98 ? 3.050 -8.975 -6.811 1.00 95.06 98 LYS A N 1
ATOM 771 C CA . LYS A 1 98 ? 4.471 -9.310 -6.993 1.00 95.06 98 LYS A CA 1
ATOM 772 C C . LYS A 1 98 ? 5.157 -8.461 -8.057 1.00 95.06 98 LYS A C 1
ATOM 774 O O . LYS A 1 98 ? 6.365 -8.277 -7.973 1.00 95.06 98 LYS A O 1
ATOM 779 N N . ASP A 1 99 ? 4.385 -7.925 -8.998 1.00 93.94 99 ASP A N 1
ATOM 780 C CA . ASP A 1 99 ? 4.877 -7.058 -10.075 1.00 93.94 99 ASP A CA 1
ATOM 781 C C . ASP A 1 99 ? 5.138 -5.622 -9.566 1.00 93.94 99 ASP A C 1
ATOM 783 O O . ASP A 1 99 ? 5.609 -4.750 -10.294 1.00 93.94 99 ASP A O 1
ATOM 787 N N . ILE A 1 100 ? 4.813 -5.363 -8.294 1.00 95.62 100 ILE A N 1
ATOM 788 C CA . ILE A 1 100 ? 4.828 -4.043 -7.676 1.00 95.62 100 ILE A CA 1
ATOM 789 C C . ILE A 1 100 ? 5.937 -3.975 -6.627 1.00 95.62 100 ILE A C 1
ATOM 791 O O . ILE A 1 100 ? 5.904 -4.666 -5.601 1.00 95.62 100 ILE A O 1
ATOM 795 N N . TYR A 1 101 ? 6.888 -3.063 -6.833 1.00 95.31 101 TYR A N 1
ATOM 796 C CA . TYR A 1 101 ? 7.895 -2.759 -5.821 1.00 95.31 101 TYR A CA 1
ATOM 797 C C . TYR A 1 101 ? 7.274 -2.022 -4.632 1.00 95.31 101 TYR A C 1
ATOM 799 O O . TYR A 1 101 ? 7.553 -2.351 -3.478 1.00 95.31 101 TYR A O 1
ATOM 807 N N . TYR A 1 102 ? 6.408 -1.043 -4.890 1.00 96.44 102 TYR A N 1
ATOM 808 C CA . TYR A 1 102 ? 5.751 -0.273 -3.837 1.00 96.44 102 TYR A CA 1
ATOM 809 C C . TYR A 1 102 ? 4.388 0.257 -4.286 1.00 96.44 102 TYR A C 1
ATOM 811 O O . TYR A 1 102 ? 4.229 0.661 -5.432 1.00 96.44 102 TYR A O 1
ATOM 819 N N . ALA A 1 103 ? 3.407 0.298 -3.385 1.00 97.00 103 ALA A N 1
ATOM 820 C CA . ALA A 1 103 ? 2.156 1.011 -3.630 1.00 97.00 103 ALA A CA 1
ATOM 821 C C . ALA A 1 103 ? 1.611 1.660 -2.360 1.00 97.00 103 ALA A C 1
ATOM 823 O O . ALA A 1 103 ? 1.610 1.030 -1.298 1.00 97.00 103 ALA A O 1
ATOM 824 N N . ASN A 1 104 ? 1.083 2.880 -2.477 1.00 96.12 104 ASN A N 1
ATOM 825 C CA . ASN A 1 104 ? 0.398 3.584 -1.394 1.00 96.12 104 ASN A CA 1
A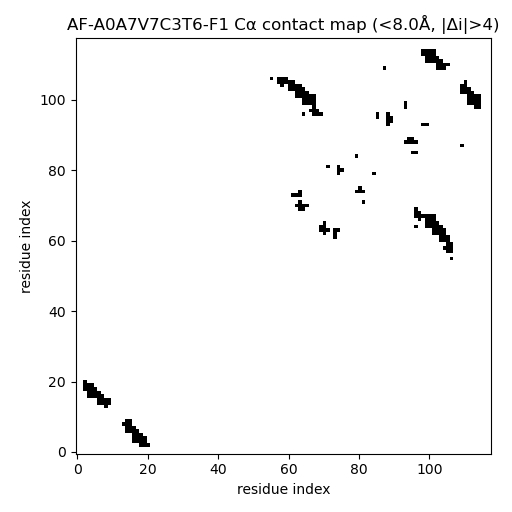TOM 826 C C . ASN A 1 104 ? -1.017 4.009 -1.786 1.00 96.12 104 ASN A C 1
ATOM 828 O O . ASN A 1 104 ? -1.309 4.285 -2.948 1.00 96.12 104 ASN A O 1
ATOM 832 N N . TYR A 1 105 ? -1.888 4.078 -0.784 1.00 94.69 105 TYR A N 1
ATOM 833 C CA . TYR A 1 105 ? -3.234 4.615 -0.911 1.00 94.69 105 TYR A CA 1
ATOM 834 C C . TYR A 1 105 ? -3.320 5.984 -0.250 1.00 94.69 105 TYR A C 1
ATOM 836 O O . TYR A 1 105 ? -2.985 6.127 0.927 1.00 94.69 105 TYR A O 1
ATOM 844 N N . GLU A 1 106 ? -3.760 6.975 -1.015 1.00 89.56 106 GLU A N 1
ATOM 845 C CA . GLU A 1 106 ? -3.888 8.367 -0.589 1.00 89.56 106 GLU A CA 1
ATOM 846 C C . GLU A 1 106 ? -5.072 9.003 -1.316 1.00 89.56 106 GLU A C 1
ATOM 848 O O . GLU A 1 106 ? -5.260 8.806 -2.519 1.00 89.56 106 GLU A O 1
ATOM 853 N N . ASN A 1 107 ? -5.898 9.755 -0.585 1.00 87.25 107 ASN A N 1
ATOM 854 C CA . ASN A 1 107 ? -7.000 10.541 -1.152 1.00 87.25 107 ASN A CA 1
ATOM 855 C C . ASN A 1 107 ? -7.930 9.767 -2.110 1.00 87.25 107 ASN A C 1
ATOM 857 O O . ASN A 1 107 ? -8.416 10.307 -3.108 1.00 87.25 107 ASN A O 1
ATOM 861 N N . GLY A 1 108 ? -8.193 8.493 -1.802 1.00 87.56 108 GLY A N 1
ATOM 862 C CA . GLY A 1 108 ? -9.081 7.642 -2.596 1.00 87.56 108 GLY A CA 1
ATOM 863 C C . GLY A 1 108 ? -8.429 6.973 -3.808 1.00 87.56 108 GLY A C 1
ATOM 864 O O . GLY A 1 108 ? -9.138 6.369 -4.611 1.00 87.56 108 GLY A O 1
ATOM 865 N N . LYS A 1 109 ? -7.110 7.105 -3.982 1.00 92.44 109 LYS A N 1
ATOM 866 C CA . LYS A 1 109 ? -6.379 6.612 -5.153 1.00 92.44 109 LYS A CA 1
ATOM 867 C C . LYS A 1 109 ? -5.208 5.728 -4.750 1.00 92.44 109 LYS A C 1
ATOM 869 O O . LYS A 1 109 ? -4.533 5.982 -3.754 1.00 92.44 109 LYS A O 1
ATOM 874 N N . LEU A 1 110 ? -4.979 4.693 -5.554 1.00 95.12 110 LEU A N 1
ATOM 875 C CA . LEU A 1 110 ? -3.810 3.828 -5.463 1.00 95.12 110 LEU A CA 1
ATOM 876 C C . LEU A 1 110 ? -2.703 4.386 -6.363 1.00 95.12 110 LEU A C 1
ATOM 878 O O . LEU A 1 110 ? -2.922 4.595 -7.556 1.00 95.12 110 LEU A O 1
ATOM 882 N N . PHE A 1 111 ? -1.525 4.605 -5.794 1.00 95.94 111 PHE A N 1
ATOM 883 C CA . PHE A 1 111 ? -0.311 4.977 -6.513 1.00 95.94 111 PHE A CA 1
ATOM 884 C C . PHE A 1 111 ? 0.643 3.788 -6.488 1.00 95.94 111 PHE A C 1
ATOM 886 O O . PHE A 1 111 ? 0.863 3.205 -5.427 1.00 95.94 111 PHE A O 1
ATOM 893 N N . ILE A 1 112 ? 1.167 3.410 -7.653 1.00 96.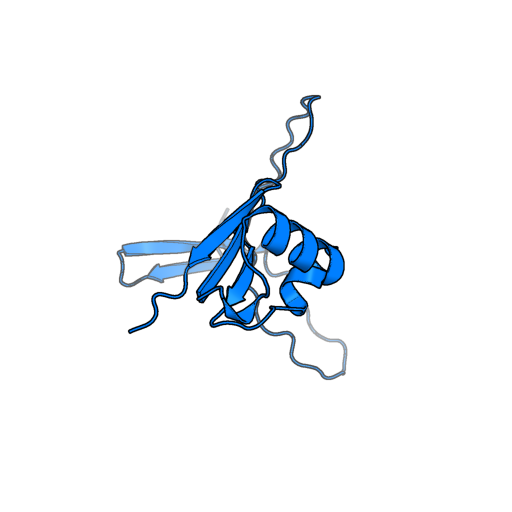62 112 ILE A N 1
ATOM 894 C CA . ILE A 1 112 ? 1.994 2.214 -7.843 1.00 96.62 112 ILE A CA 1
ATOM 895 C C . ILE A 1 112 ? 3.362 2.635 -8.378 1.00 96.62 112 ILE A C 1
ATOM 897 O O . ILE A 1 112 ? 3.455 3.479 -9.268 1.00 96.62 112 ILE A O 1
ATOM 901 N N . VAL A 1 113 ? 4.407 2.027 -7.827 1.00 94.31 113 VAL A N 1
ATOM 902 C CA . VAL A 1 113 ? 5.786 2.072 -8.309 1.00 94.31 113 VAL A CA 1
ATOM 903 C C . VAL A 1 113 ? 6.149 0.672 -8.792 1.00 94.31 113 VAL A C 1
ATOM 905 O O . VAL A 1 113 ? 6.095 -0.298 -8.025 1.00 94.31 113 VAL A O 1
ATOM 908 N N . GLU A 1 114 ? 6.500 0.586 -10.070 1.00 88.81 114 GLU A N 1
ATOM 909 C CA . GLU A 1 114 ? 6.840 -0.657 -10.761 1.00 88.81 114 GLU A CA 1
ATOM 910 C C . GLU A 1 114 ? 8.112 -1.292 -10.197 1.00 88.81 114 GLU A C 1
ATOM 912 O O . GLU A 1 114 ? 9.045 -0.602 -9.777 1.00 88.81 114 GLU A O 1
ATOM 917 N N . THR A 1 115 ? 8.151 -2.624 -10.197 1.00 86.62 115 THR A N 1
ATOM 918 C CA . THR A 1 115 ? 9.419 -3.347 -10.094 1.00 86.62 115 THR A CA 1
ATOM 919 C C . THR A 1 115 ? 10.137 -3.217 -11.435 1.00 86.62 115 THR A C 1
ATOM 921 O O . THR A 1 115 ? 9.603 -3.615 -12.466 1.00 86.62 115 THR A O 1
ATOM 924 N N . CYS A 1 116 ? 11.345 -2.655 -11.434 1.00 78.44 116 CYS A N 1
ATOM 925 C CA . CYS A 1 116 ? 12.240 -2.793 -12.577 1.00 78.44 116 CYS A CA 1
ATOM 926 C C . CYS A 1 116 ? 12.896 -4.170 -12.491 1.00 78.44 116 CYS A C 1
ATOM 928 O O . CYS A 1 116 ? 13.602 -4.447 -11.518 1.00 78.44 116 CYS A O 1
ATOM 930 N N . ASP A 1 117 ? 12.688 -5.008 -13.501 1.00 72.12 117 ASP A N 1
ATOM 931 C CA . ASP A 1 117 ? 13.529 -6.184 -13.690 1.00 72.12 117 ASP A CA 1
ATOM 932 C C . ASP A 1 117 ? 14.961 -5.698 -13.979 1.00 72.12 117 ASP A C 1
ATOM 934 O O . ASP A 1 117 ? 15.194 -4.940 -14.925 1.00 72.12 117 ASP A O 1
ATOM 938 N N . ILE A 1 118 ? 15.897 -6.065 -13.099 1.00 57.31 118 ILE A N 1
ATOM 939 C CA . ILE A 1 118 ? 17.340 -5.785 -13.208 1.00 57.31 118 ILE A CA 1
ATOM 940 C C . ILE A 1 118 ? 18.074 -6.881 -13.973 1.00 57.31 118 ILE A C 1
ATOM 942 O O . ILE A 1 118 ? 17.710 -8.068 -13.809 1.00 57.31 118 ILE A O 1
#

pLDDT: mean 76.07, std 21.79, range [34.28, 98.0]